Protein AF-A0A9E4AL70-F1 (afdb_monomer)

Foldseek 3Di:
DPPVVVVVVVVVVVDPPPDPPDDPPDPQALEEEEAEDPPPVVRVVVQVVSVVVVGHYDYQVPDDCPVPDSVRSCVVCVVRHSYYDYDDDPPDDPDPPPPPDD

Secondary structure (DSSP, 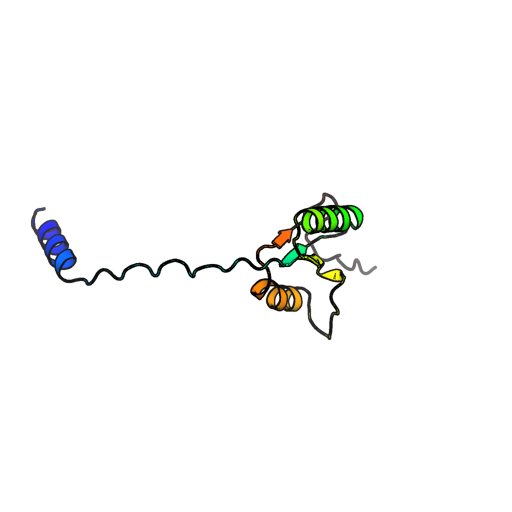8-state):
--HHHHHHHHHHTTS--PPPPPPP-----SEEEEE-SS-HHHHHHHHHHHHTTT-EEEETTTS--TT--HHHHHHHHHTTEEEEEE---TT---S-------

Solvent-accessible surface area (backbone atoms only — not comparable to full-atom values): 6530 Å² total; per-residue (Å²): 136,65,66,69,56,56,54,50,57,60,44,62,81,69,51,82,75,73,73,76,72,74,73,74,86,75,78,67,36,60,33,34,36,38,47,65,70,81,58,69,70,57,51,55,54,50,36,53,54,39,41,74,69,79,31,46,60,43,52,65,89,79,48,85,51,93,90,52,53,74,67,53,53,46,56,68,50,50,80,56,29,44,48,73,48,76,54,84,56,98,82,57,70,96,61,80,80,76,79,80,79,124

Sequence (102 aa):
MSDSISSLEGIRNRLELFEEPDPPERIFGDKIFIVHGHDEAAKHKIARFVENLDLTATILDEQPSKGQTIIDKFGEHADEAGFAIVLLTGDDIGAPKEKRLL

Radius of gyration: 23.95 Å; Cα contacts (8 Å, |Δi|>4): 92; chains: 1; bounding box: 52×55×59 Å

pLDDT: mean 77.71, std 12.62, range [45.72, 96.88]

Structure (mmCIF, N/CA/C/O backbone):
data_AF-A0A9E4AL70-F1
#
_entry.id   AF-A0A9E4AL70-F1
#
loop_
_atom_site.group_PDB
_atom_site.id
_atom_site.type_symbol
_atom_site.label_atom_id
_atom_site.label_alt_id
_atom_site.label_comp_id
_atom_site.label_asym_id
_atom_site.label_entity_id
_atom_site.label_seq_id
_atom_site.pdbx_PDB_ins_code
_atom_site.Cartn_x
_atom_site.Cartn_y
_atom_site.Cartn_z
_atom_site.occupancy
_atom_site.B_iso_or_equiv
_atom_site.auth_seq_id
_atom_site.auth_comp_id
_atom_site.auth_asym_id
_atom_site.auth_atom_id
_atom_site.pdbx_PDB_model_num
ATOM 1 N N . MET A 1 1 ? -2.833 -41.591 42.159 1.00 53.94 1 MET A N 1
ATOM 2 C CA . MET A 1 1 ? -3.262 -41.116 40.821 1.00 53.94 1 MET A CA 1
ATOM 3 C C . MET A 1 1 ? -4.604 -40.370 40.834 1.00 53.94 1 MET A C 1
ATOM 5 O O . MET A 1 1 ? -4.929 -39.776 39.820 1.00 53.94 1 MET A O 1
ATOM 9 N N . SER A 1 2 ? -5.353 -40.336 41.950 1.00 59.56 2 SER A N 1
ATOM 10 C CA . SER A 1 2 ? -6.668 -39.668 42.031 1.00 59.56 2 SER A CA 1
ATOM 11 C C . SER A 1 2 ? -6.608 -38.195 42.470 1.00 59.56 2 SER A C 1
ATOM 13 O O . SER A 1 2 ? -7.463 -37.409 42.077 1.00 59.56 2 SER A O 1
ATOM 15 N N . ASP A 1 3 ? -5.602 -37.807 43.260 1.00 62.81 3 ASP A N 1
ATOM 16 C CA . ASP A 1 3 ? -5.598 -36.503 43.947 1.00 62.81 3 ASP A CA 1
ATOM 17 C C . ASP A 1 3 ? -5.355 -35.316 43.005 1.00 62.81 3 ASP A C 1
ATOM 19 O O . ASP A 1 3 ? -5.943 -34.249 43.169 1.00 62.81 3 ASP A O 1
ATOM 23 N N . SER A 1 4 ? -4.537 -35.511 41.967 1.00 60.81 4 SER A N 1
ATOM 24 C CA . SER A 1 4 ? -4.209 -34.463 40.992 1.00 60.81 4 SER A CA 1
ATOM 25 C C . SER A 1 4 ? -5.409 -34.044 40.138 1.00 60.81 4 SER A C 1
ATOM 27 O O . SER A 1 4 ? -5.487 -32.890 39.727 1.00 60.81 4 SER A O 1
ATOM 29 N N . ILE A 1 5 ? -6.355 -34.958 39.895 1.00 64.75 5 ILE A N 1
ATOM 30 C CA . ILE A 1 5 ? -7.568 -34.675 39.114 1.00 64.75 5 ILE A CA 1
ATOM 31 C C . ILE A 1 5 ? -8.542 -33.840 39.957 1.00 64.75 5 ILE A C 1
ATOM 33 O O . ILE A 1 5 ? -9.036 -32.820 39.481 1.00 64.75 5 ILE A O 1
ATOM 37 N N . SER A 1 6 ? -8.728 -34.183 41.237 1.00 65.25 6 SER A N 1
ATOM 38 C CA . SER A 1 6 ? -9.579 -33.410 42.155 1.00 65.25 6 SER A CA 1
ATOM 39 C C . SER A 1 6 ? -9.072 -31.983 42.381 1.00 65.25 6 SER A C 1
ATOM 41 O O . SER A 1 6 ? -9.871 -31.048 42.460 1.00 65.25 6 SER A O 1
ATOM 43 N N . SER A 1 7 ? -7.750 -31.784 42.447 1.00 71.12 7 SER A N 1
ATOM 44 C CA . SER A 1 7 ? -7.173 -30.436 42.530 1.00 71.12 7 SER A CA 1
ATOM 45 C C . SER A 1 7 ? -7.435 -29.601 41.275 1.00 71.12 7 SER A C 1
ATOM 47 O O . SER A 1 7 ? -7.682 -28.405 41.401 1.00 71.12 7 SER A O 1
ATOM 49 N N . LEU A 1 8 ? -7.427 -30.202 40.082 1.00 68.50 8 LEU A N 1
ATOM 50 C CA . LEU A 1 8 ? -7.711 -29.494 38.829 1.00 68.50 8 LEU A CA 1
ATOM 51 C C . LEU A 1 8 ? -9.193 -29.114 38.704 1.00 68.50 8 LEU A C 1
ATOM 53 O O . LEU A 1 8 ? -9.503 -27.982 38.327 1.00 68.50 8 LEU A O 1
ATOM 57 N N . GLU A 1 9 ? -10.111 -30.006 39.085 1.00 70.19 9 GLU A N 1
ATOM 58 C CA . GLU A 1 9 ? -11.548 -29.695 39.079 1.00 70.19 9 GLU A CA 1
ATOM 59 C C . GLU A 1 9 ? -11.906 -28.578 40.070 1.00 70.19 9 GLU A C 1
ATOM 61 O 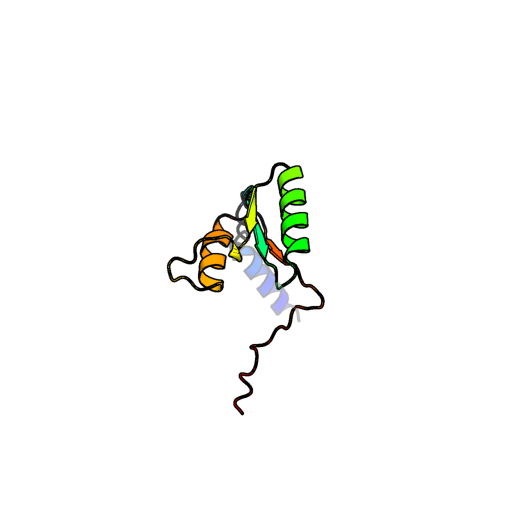O . GLU A 1 9 ? -12.701 -27.691 39.755 1.00 70.19 9 GLU A O 1
ATOM 66 N N . GLY A 1 10 ? -11.261 -28.558 41.242 1.00 69.94 10 GLY A N 1
ATOM 67 C CA . GLY A 1 10 ? -11.441 -27.494 42.231 1.00 69.94 10 GLY A CA 1
ATOM 68 C C . GLY A 1 10 ? -10.930 -26.123 41.770 1.00 69.94 10 GLY A C 1
ATOM 69 O O . GLY A 1 10 ? -11.455 -25.097 42.203 1.00 69.94 10 GLY A O 1
ATOM 70 N N . ILE A 1 11 ? -9.928 -26.092 40.887 1.00 74.81 11 ILE A N 1
ATOM 71 C CA . ILE A 1 11 ? -9.371 -24.861 40.308 1.00 74.81 11 ILE A CA 1
ATOM 72 C C . ILE A 1 11 ? -10.278 -24.331 39.188 1.00 74.81 11 ILE A C 1
ATOM 74 O O . ILE A 1 11 ? -10.522 -23.128 39.133 1.00 74.81 11 ILE A O 1
ATOM 78 N N . ARG A 1 12 ? -10.861 -25.212 38.362 1.00 68.44 12 ARG A N 1
ATOM 79 C CA . ARG A 1 12 ? -11.786 -24.832 37.277 1.00 68.44 12 ARG A CA 1
ATOM 80 C C . ARG A 1 12 ? -12.991 -24.021 37.766 1.00 68.44 12 ARG A C 1
ATOM 82 O O . ARG A 1 12 ? -13.408 -23.100 37.081 1.00 68.44 12 ARG A O 1
ATOM 89 N N . ASN A 1 13 ? -13.514 -24.333 38.951 1.00 66.56 13 ASN A N 1
ATOM 90 C CA . ASN A 1 13 ? -14.662 -23.626 39.537 1.00 66.56 13 ASN A CA 1
ATOM 91 C C . ASN A 1 13 ? -14.284 -22.342 40.301 1.00 66.56 13 ASN A C 1
ATOM 93 O O . ASN A 1 13 ? -15.168 -21.647 40.796 1.00 66.56 13 ASN A O 1
ATOM 97 N N . ARG A 1 14 ? -12.985 -22.048 40.452 1.00 73.69 14 ARG A N 1
ATOM 98 C CA . ARG A 1 14 ? -12.463 -20.892 41.202 1.00 73.69 14 ARG A CA 1
ATOM 99 C C . ARG A 1 14 ? -11.723 -19.880 40.331 1.00 73.69 14 ARG A C 1
ATOM 101 O O . ARG A 1 14 ? -11.434 -18.793 40.822 1.00 73.69 14 ARG A O 1
ATOM 108 N N . LEU A 1 15 ? -11.390 -20.232 39.091 1.00 71.38 15 LEU A N 1
ATOM 109 C CA . LEU A 1 15 ? -10.943 -19.261 38.103 1.00 71.38 15 LEU A CA 1
ATOM 110 C C . LEU A 1 15 ? -12.167 -18.669 37.418 1.00 71.38 15 LEU A C 1
ATOM 112 O O . LEU A 1 15 ? -12.946 -19.385 36.793 1.00 71.38 15 LEU A O 1
ATOM 116 N N . GLU A 1 16 ? -12.284 -17.351 37.485 1.00 66.69 16 GLU A N 1
ATOM 117 C CA . GLU A 1 16 ? -12.969 -16.613 36.434 1.00 66.69 16 GLU A CA 1
ATOM 118 C C . GLU A 1 16 ? -12.195 -16.898 35.142 1.00 66.69 16 GLU A C 1
ATOM 120 O O . GLU A 1 16 ? -11.027 -16.528 35.007 1.00 66.69 16 GLU A O 1
ATOM 125 N N . LEU A 1 17 ? -12.800 -17.663 34.230 1.00 64.62 17 LEU A N 1
ATOM 126 C CA . LEU A 1 17 ? -12.280 -17.753 32.876 1.00 64.62 17 LEU A CA 1
ATOM 127 C C . LEU A 1 17 ? -12.421 -16.357 32.283 1.00 64.62 17 LEU A C 1
ATOM 129 O O . LEU A 1 17 ? -13.537 -15.901 32.054 1.00 64.62 17 LEU A O 1
ATOM 133 N N . PHE A 1 18 ? -11.299 -15.673 32.073 1.00 68.62 18 PHE A N 1
ATOM 134 C CA . PHE A 1 18 ? -11.300 -14.494 31.225 1.00 68.62 18 PHE A CA 1
ATOM 135 C C . PHE A 1 18 ? -11.810 -14.942 29.858 1.00 68.62 18 PHE A C 1
ATOM 137 O O . PHE A 1 18 ? -11.231 -15.848 29.253 1.00 68.62 18 PHE A O 1
ATOM 144 N N . GLU A 1 19 ? -12.915 -14.354 29.405 1.00 71.06 19 GLU A N 1
ATOM 145 C CA . GLU A 1 19 ? -13.256 -14.418 27.992 1.00 71.06 19 GLU A CA 1
ATOM 146 C C . GLU A 1 19 ? -12.044 -13.864 27.246 1.00 71.06 19 GLU A C 1
ATOM 148 O O . GLU A 1 19 ? -11.535 -12.790 27.592 1.00 71.06 19 GLU A O 1
ATOM 153 N N . GLU A 1 20 ? -11.513 -14.630 26.287 1.00 74.00 20 GLU A N 1
ATOM 154 C CA . GLU A 1 20 ? -10.567 -14.021 25.364 1.00 74.00 20 GLU A CA 1
ATOM 155 C C . GLU A 1 20 ? -11.295 -12.828 24.751 1.00 74.00 20 GLU A C 1
ATOM 157 O O . GLU A 1 20 ? -12.441 -12.996 24.323 1.00 74.00 20 GLU A O 1
ATOM 162 N N . PRO A 1 21 ? -10.702 -11.622 24.791 1.00 75.88 21 PRO A N 1
ATOM 163 C CA . PRO A 1 21 ? -11.361 -10.470 24.214 1.00 75.88 21 PRO A CA 1
ATOM 164 C C . PRO A 1 21 ? -11.713 -10.831 22.778 1.00 75.88 21 PRO A C 1
ATOM 166 O O . PRO A 1 21 ? -10.856 -11.362 22.060 1.00 75.88 21 PRO A O 1
ATOM 169 N N . ASP A 1 22 ? -12.957 -10.558 22.377 1.00 74.19 22 ASP A N 1
ATOM 170 C CA . ASP A 1 22 ? -13.319 -10.660 20.972 1.00 74.19 22 ASP A CA 1
ATOM 171 C C . ASP A 1 22 ? -12.227 -9.940 20.175 1.00 74.19 22 ASP A C 1
ATOM 173 O O . ASP A 1 22 ? -11.804 -8.839 20.570 1.00 74.19 22 ASP A O 1
ATOM 177 N N . PRO A 1 23 ? -11.692 -10.568 19.110 1.00 74.44 23 PRO A N 1
ATOM 178 C CA . PRO A 1 23 ? -10.690 -9.911 18.296 1.00 74.44 23 PRO A CA 1
ATOM 179 C C . PRO A 1 23 ? -11.245 -8.536 17.928 1.00 74.44 23 PRO A C 1
ATOM 181 O O . PRO A 1 23 ? -12.431 -8.448 17.594 1.00 74.44 23 PRO A O 1
ATOM 184 N N . PRO A 1 24 ? -10.433 -7.468 18.034 1.00 69.06 24 PRO A N 1
ATOM 185 C CA . PRO A 1 24 ? -10.924 -6.121 17.808 1.00 69.06 24 PRO A CA 1
ATOM 186 C C . PRO A 1 24 ? -11.671 -6.109 16.483 1.00 69.06 24 PRO A C 1
ATOM 188 O O . PRO A 1 24 ? -11.154 -6.620 15.485 1.00 69.06 24 PRO A O 1
ATOM 191 N N . GLU A 1 25 ? -12.895 -5.587 16.502 1.00 67.25 25 GLU A N 1
ATOM 192 C CA . GLU A 1 25 ? -13.730 -5.473 15.318 1.00 67.25 25 GLU A CA 1
ATOM 193 C C . GLU A 1 25 ? -12.946 -4.647 14.292 1.00 67.25 25 GLU A C 1
ATOM 195 O O . GLU A 1 25 ? -12.787 -3.431 14.419 1.00 67.25 25 GLU A O 1
ATOM 200 N N . ARG A 1 26 ? -12.318 -5.331 13.328 1.00 63.06 26 ARG A N 1
ATOM 201 C CA . ARG A 1 26 ? -11.483 -4.668 12.332 1.00 63.06 26 ARG A CA 1
ATOM 202 C C . ARG A 1 26 ? -12.420 -3.999 11.349 1.00 63.06 26 ARG A C 1
ATOM 204 O O . ARG A 1 26 ? -12.970 -4.655 10.467 1.00 63.06 26 ARG A O 1
ATOM 211 N N . ILE A 1 27 ? -12.584 -2.690 11.494 1.00 62.34 27 ILE A N 1
ATOM 212 C CA . ILE A 1 27 ? -13.120 -1.874 10.413 1.00 62.34 27 ILE A CA 1
ATOM 213 C C . ILE A 1 27 ? -12.072 -1.914 9.304 1.00 62.34 27 ILE A C 1
ATOM 215 O O . ILE A 1 27 ? -11.011 -1.303 9.413 1.00 62.34 27 ILE A O 1
ATOM 219 N N . PHE A 1 28 ? -12.334 -2.709 8.270 1.00 68.88 28 PHE A N 1
ATOM 220 C CA . PHE A 1 28 ? -11.479 -2.749 7.094 1.00 68.88 28 PHE A CA 1
ATOM 221 C C . PHE A 1 28 ? -11.591 -1.401 6.381 1.00 68.88 28 PHE A C 1
ATOM 223 O O . PHE A 1 28 ? -12.659 -1.052 5.878 1.00 68.88 28 PHE A O 1
ATOM 230 N N . GLY A 1 29 ? -10.498 -0.638 6.373 1.00 74.94 29 GLY A N 1
ATOM 231 C CA . GLY A 1 29 ? -10.381 0.543 5.527 1.00 74.94 29 GLY A CA 1
ATOM 232 C C . GLY A 1 29 ? -10.517 0.168 4.049 1.00 74.94 29 GLY A C 1
ATOM 233 O O . GLY A 1 29 ? -10.177 -0.941 3.637 1.00 74.94 29 GLY A O 1
ATOM 234 N N . ASP A 1 30 ? -10.998 1.101 3.238 1.00 87.31 30 ASP A N 1
ATOM 235 C CA . ASP A 1 30 ? -11.082 0.977 1.777 1.00 87.31 30 ASP A CA 1
ATOM 236 C C . ASP A 1 30 ? -9.722 1.186 1.088 1.00 87.31 30 ASP A C 1
ATOM 238 O O . ASP A 1 30 ? -9.575 0.930 -0.108 1.00 87.31 30 ASP A O 1
ATOM 242 N N . LYS A 1 31 ? -8.716 1.645 1.842 1.00 90.38 31 LYS A N 1
ATOM 243 C CA . LYS A 1 31 ? -7.353 1.871 1.365 1.00 90.38 31 LYS A CA 1
ATOM 244 C C . LYS A 1 31 ? -6.551 0.578 1.320 1.00 90.38 31 LYS A C 1
ATOM 246 O O . LYS A 1 31 ? -6.393 -0.111 2.329 1.00 90.38 31 LYS A O 1
ATOM 251 N N . ILE A 1 32 ? -5.987 0.286 0.154 1.00 91.56 32 ILE A N 1
ATOM 252 C CA . ILE A 1 32 ? -5.134 -0.866 -0.109 1.00 91.56 32 ILE A CA 1
ATOM 253 C C . ILE A 1 32 ? -3.718 -0.387 -0.364 1.00 91.56 32 ILE A C 1
ATOM 255 O O . ILE A 1 32 ? -3.454 0.370 -1.300 1.00 91.56 32 ILE A O 1
ATOM 259 N N . PHE A 1 33 ? -2.792 -0.859 0.459 1.00 90.31 33 PHE A N 1
ATOM 260 C CA . PHE A 1 33 ? -1.396 -0.472 0.353 1.00 90.31 33 PHE A CA 1
ATOM 261 C C . PHE A 1 33 ? -0.641 -1.393 -0.607 1.00 90.31 33 PHE A C 1
ATOM 263 O O . PHE A 1 33 ? -0.657 -2.608 -0.429 1.00 90.31 33 PHE A O 1
ATOM 270 N N . ILE A 1 34 ? 0.029 -0.847 -1.621 1.00 91.19 34 ILE A N 1
ATOM 271 C CA . ILE A 1 34 ? 0.765 -1.626 -2.623 1.00 91.19 34 ILE A CA 1
ATOM 272 C C . ILE A 1 34 ? 2.263 -1.431 -2.407 1.00 91.19 34 ILE A C 1
ATOM 274 O O . ILE A 1 34 ? 2.807 -0.337 -2.587 1.00 91.19 34 ILE A O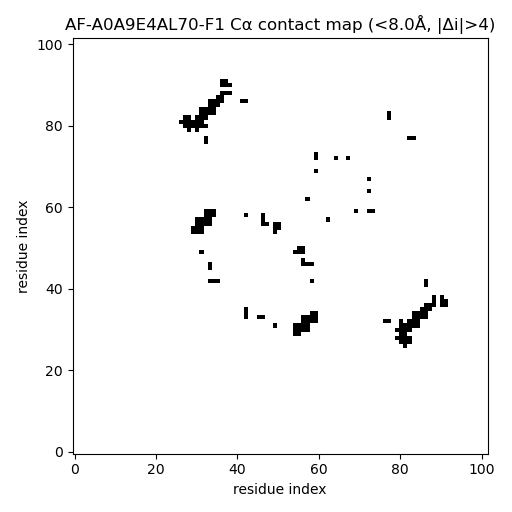 1
ATOM 278 N N . VAL A 1 35 ? 2.928 -2.526 -2.047 1.00 87.12 35 VAL A N 1
ATOM 279 C CA . VAL A 1 35 ? 4.385 -2.630 -1.968 1.00 87.12 35 VAL A CA 1
ATOM 280 C C . VAL A 1 35 ? 4.865 -3.353 -3.216 1.00 87.12 35 VAL A C 1
ATOM 282 O O . VAL A 1 35 ? 4.334 -4.401 -3.582 1.00 87.12 35 VAL A O 1
ATOM 285 N N . HIS A 1 36 ? 5.871 -2.796 -3.873 1.00 86.50 36 HIS A N 1
ATOM 286 C CA . HIS A 1 36 ? 6.460 -3.362 -5.078 1.00 86.50 36 HIS A CA 1
ATOM 287 C C . HIS A 1 36 ? 7.974 -3.150 -5.054 1.00 86.50 36 HIS A C 1
ATOM 289 O O . HIS A 1 36 ? 8.466 -2.294 -4.313 1.00 86.50 36 HIS A O 1
ATOM 295 N N . GLY A 1 37 ? 8.699 -3.969 -5.810 1.00 81.38 37 GLY A N 1
ATOM 296 C CA . GLY A 1 37 ? 10.130 -3.799 -6.010 1.00 81.38 37 GLY A CA 1
ATOM 297 C C . GLY A 1 37 ? 10.440 -2.969 -7.251 1.00 81.38 37 GLY A C 1
ATOM 298 O O . GLY A 1 37 ? 10.288 -1.753 -7.226 1.00 81.38 37 GLY A O 1
ATOM 299 N N . HIS A 1 38 ? 10.936 -3.598 -8.317 1.00 82.44 38 HIS A N 1
ATOM 300 C CA . HIS A 1 38 ? 11.347 -2.868 -9.531 1.00 82.44 38 HIS A CA 1
ATOM 301 C C . HIS A 1 38 ? 10.332 -2.942 -10.686 1.00 82.44 38 HIS A C 1
ATOM 303 O O . HIS A 1 38 ? 10.455 -2.187 -11.655 1.00 82.44 38 HIS A O 1
ATOM 309 N N . ASP A 1 39 ? 9.320 -3.813 -10.603 1.00 85.12 39 ASP A N 1
ATOM 310 C CA . ASP A 1 39 ? 8.307 -3.960 -11.654 1.00 85.12 39 ASP A CA 1
ATOM 311 C C . ASP A 1 39 ? 7.214 -2.875 -11.578 1.00 85.12 39 ASP A C 1
ATOM 313 O O . ASP A 1 39 ? 6.104 -3.058 -11.061 1.00 85.12 39 ASP A O 1
ATOM 317 N N . GLU A 1 40 ? 7.521 -1.737 -12.198 1.00 84.94 40 GLU A N 1
ATOM 318 C CA . GLU A 1 40 ? 6.616 -0.599 -12.385 1.00 84.94 40 GLU A CA 1
ATOM 319 C C . GLU A 1 40 ? 5.318 -0.970 -13.126 1.00 84.94 40 GLU A C 1
ATOM 321 O O . GLU A 1 40 ? 4.256 -0.385 -12.905 1.00 84.94 40 GLU A O 1
ATOM 326 N N . ALA A 1 41 ? 5.358 -1.941 -14.041 1.00 90.38 41 ALA A N 1
ATOM 327 C CA . ALA A 1 41 ? 4.170 -2.310 -14.803 1.00 90.38 41 ALA A CA 1
ATOM 328 C C . ALA A 1 41 ? 3.198 -3.131 -13.946 1.00 90.38 41 ALA A C 1
ATOM 330 O O . ALA A 1 41 ? 1.975 -2.979 -14.077 1.00 90.38 41 ALA A O 1
ATOM 331 N N . ALA A 1 42 ? 3.727 -3.995 -13.077 1.00 89.56 42 ALA A N 1
ATOM 332 C CA . ALA A 1 42 ? 2.940 -4.791 -12.149 1.00 89.56 42 ALA A CA 1
ATOM 333 C C . ALA A 1 42 ? 2.208 -3.910 -11.129 1.00 89.56 42 ALA A C 1
ATOM 335 O O . ALA A 1 42 ? 0.993 -4.076 -10.973 1.00 89.56 42 ALA A O 1
ATOM 336 N N . LYS A 1 43 ? 2.883 -2.920 -10.519 1.00 90.75 43 LYS A N 1
ATOM 337 C CA . LYS A 1 43 ? 2.252 -2.051 -9.505 1.00 90.75 43 LYS A CA 1
ATOM 338 C C . LYS A 1 43 ? 1.025 -1.314 -10.050 1.00 90.75 43 LYS A C 1
ATOM 340 O O . LYS A 1 43 ? -0.037 -1.355 -9.436 1.00 90.75 43 LYS A O 1
ATOM 345 N N . HIS A 1 44 ? 1.107 -0.747 -11.258 1.00 93.69 44 HIS A N 1
ATOM 346 C CA . HIS A 1 44 ? -0.016 -0.016 -11.856 1.00 93.69 44 HIS A CA 1
ATOM 347 C C . HIS A 1 44 ? -1.150 -0.929 -12.335 1.00 93.69 44 HIS A C 1
ATOM 349 O O . HIS A 1 44 ? -2.310 -0.517 -12.352 1.00 93.69 44 HIS A O 1
ATOM 355 N N . LYS A 1 45 ? -0.852 -2.168 -12.752 1.00 95.12 45 LYS A N 1
ATOM 356 C CA . LYS A 1 45 ? -1.905 -3.148 -13.073 1.00 95.12 45 LYS A CA 1
ATOM 357 C C . LYS A 1 45 ? -2.707 -3.512 -11.828 1.00 95.12 45 LYS A C 1
ATOM 359 O O . LYS A 1 45 ? -3.928 -3.587 -11.911 1.00 95.12 45 LYS A O 1
ATOM 364 N N . ILE A 1 46 ? -2.023 -3.707 -10.705 1.00 94.44 46 ILE A N 1
ATOM 365 C CA . ILE A 1 46 ? -2.648 -4.036 -9.424 1.00 94.44 46 ILE A CA 1
ATOM 366 C C . ILE A 1 46 ? -3.426 -2.843 -8.873 1.00 94.44 46 ILE A C 1
ATOM 368 O O . ILE A 1 46 ? -4.567 -3.028 -8.468 1.00 94.44 46 ILE A O 1
ATOM 372 N N . ALA A 1 47 ? -2.880 -1.628 -8.949 1.00 94.88 47 ALA A N 1
ATOM 373 C CA . ALA A 1 47 ? -3.598 -0.414 -8.559 1.00 94.88 47 ALA A CA 1
ATOM 374 C C . ALA A 1 47 ? -4.924 -0.266 -9.320 1.00 94.88 47 ALA A C 1
ATOM 376 O O . ALA A 1 47 ? -5.976 -0.169 -8.700 1.00 94.88 47 ALA A O 1
ATOM 377 N N . ARG A 1 48 ? -4.904 -0.406 -10.654 1.00 96.56 48 ARG A N 1
ATOM 378 C CA . ARG A 1 48 ? -6.138 -0.383 -11.460 1.00 96.56 48 ARG A CA 1
ATOM 379 C C . ARG A 1 48 ? -7.107 -1.507 -11.108 1.00 96.56 48 ARG A C 1
ATOM 381 O O . ARG A 1 48 ? -8.314 -1.321 -11.174 1.00 96.56 48 ARG A O 1
ATOM 388 N N . PHE A 1 49 ? -6.598 -2.697 -10.791 1.00 95.94 49 PHE A N 1
ATOM 389 C CA . PHE A 1 49 ? -7.447 -3.806 -10.360 1.00 95.94 49 PHE A CA 1
ATOM 390 C C . PHE A 1 49 ? -8.158 -3.488 -9.040 1.00 95.94 49 PHE A C 1
ATOM 392 O O . PHE A 1 49 ? -9.354 -3.730 -8.941 1.00 95.94 49 PHE A O 1
ATOM 399 N N . VAL A 1 50 ? -7.443 -2.910 -8.072 1.00 95.25 50 VAL A N 1
ATOM 400 C CA . VAL A 1 50 ? -7.998 -2.442 -6.794 1.00 95.25 50 VAL A CA 1
ATOM 401 C C . VAL A 1 50 ? -9.053 -1.357 -7.024 1.00 95.25 50 VAL A C 1
ATOM 403 O O . VAL A 1 50 ? -10.162 -1.473 -6.516 1.00 95.25 50 VAL A O 1
ATOM 406 N N . GLU A 1 51 ? -8.750 -0.352 -7.844 1.00 94.75 51 GLU A N 1
ATOM 407 C CA . GLU A 1 51 ? -9.678 0.743 -8.164 1.00 94.75 51 GLU A CA 1
ATOM 408 C C . GLU A 1 51 ? -10.958 0.250 -8.854 1.00 94.75 51 GLU A C 1
ATOM 410 O O . GLU A 1 51 ? -12.044 0.746 -8.573 1.00 94.75 51 GLU A O 1
ATOM 415 N N . ASN A 1 52 ? -10.865 -0.778 -9.705 1.00 96.88 52 ASN A N 1
ATOM 416 C CA . ASN A 1 52 ? -12.034 -1.404 -10.334 1.00 96.88 52 ASN A CA 1
ATOM 417 C C . ASN A 1 52 ? -12.948 -2.150 -9.343 1.00 96.88 52 ASN A C 1
ATOM 419 O O . ASN A 1 52 ? -14.039 -2.566 -9.730 1.00 96.88 52 ASN A O 1
ATOM 423 N N . LEU A 1 53 ? -12.496 -2.369 -8.106 1.00 93.75 53 LEU A N 1
ATOM 424 C CA . LEU A 1 53 ? -13.287 -2.937 -7.012 1.00 93.75 53 LEU A CA 1
ATOM 425 C C . LEU A 1 53 ? -13.866 -1.848 -6.093 1.00 93.75 53 LEU A C 1
ATOM 427 O O . LEU A 1 53 ? -14.312 -2.175 -4.996 1.00 93.75 53 LEU A O 1
ATOM 431 N N . ASP A 1 54 ? -13.831 -0.580 -6.518 1.00 93.00 54 ASP A N 1
ATOM 432 C CA . ASP A 1 54 ? -14.232 0.591 -5.727 1.00 93.00 54 ASP A CA 1
ATOM 433 C C . ASP A 1 54 ? -13.406 0.763 -4.432 1.00 93.00 54 ASP A C 1
ATOM 435 O O . ASP A 1 54 ? -13.889 1.279 -3.425 1.00 93.00 54 ASP A O 1
ATOM 439 N N . LEU A 1 55 ? -12.141 0.328 -4.460 1.00 93.44 55 LEU A N 1
ATOM 440 C CA . LEU A 1 55 ? -11.169 0.489 -3.375 1.00 93.44 55 LEU A CA 1
ATOM 441 C C . LEU A 1 55 ? -10.124 1.557 -3.728 1.00 93.44 55 LEU A C 1
ATOM 443 O O . LEU A 1 55 ? -9.855 1.833 -4.898 1.00 93.44 55 LEU A O 1
ATOM 447 N N . THR A 1 56 ? -9.474 2.124 -2.714 1.00 93.06 56 THR A N 1
ATOM 448 C CA . THR A 1 56 ? -8.455 3.166 -2.892 1.00 93.06 56 THR A CA 1
ATOM 449 C C . THR A 1 56 ? -7.056 2.550 -2.897 1.00 93.06 56 THR A C 1
ATOM 451 O O . THR A 1 56 ? -6.608 2.031 -1.880 1.00 93.06 56 THR A O 1
ATOM 454 N N . ALA A 1 57 ? -6.323 2.621 -4.008 1.00 93.12 57 ALA A N 1
ATOM 455 C CA . ALA A 1 57 ? -4.939 2.146 -4.067 1.00 93.12 57 ALA A CA 1
ATOM 456 C C . ALA A 1 57 ? -3.941 3.207 -3.561 1.00 93.12 57 ALA A C 1
ATOM 458 O O . ALA A 1 57 ? -3.944 4.345 -4.022 1.00 93.12 57 ALA A O 1
ATOM 459 N N . THR A 1 58 ? -3.032 2.813 -2.667 1.00 90.94 58 THR A N 1
ATOM 460 C 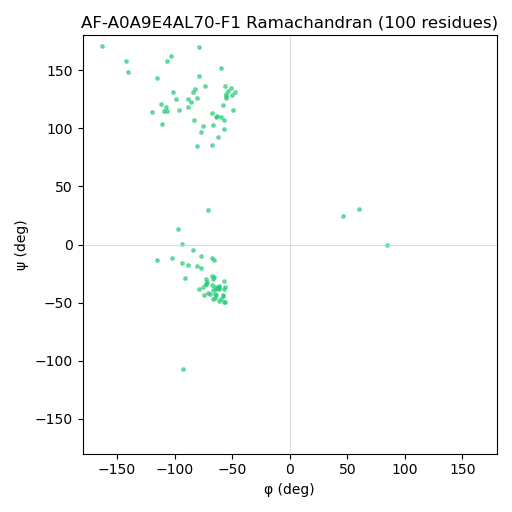CA . THR A 1 58 ? -1.921 3.646 -2.184 1.00 90.94 58 THR A CA 1
ATOM 461 C C . THR A 1 58 ? -0.596 2.971 -2.523 1.00 90.94 58 THR A C 1
ATOM 463 O O . THR A 1 58 ? -0.279 1.923 -1.963 1.00 90.94 58 THR A O 1
ATOM 466 N N . ILE A 1 59 ? 0.203 3.572 -3.407 1.00 90.00 59 ILE A N 1
ATOM 467 C CA . ILE A 1 59 ? 1.528 3.056 -3.787 1.00 90.00 59 ILE A CA 1
ATOM 468 C C . ILE A 1 59 ? 2.615 3.797 -2.995 1.00 90.00 59 ILE A C 1
ATOM 470 O O . ILE A 1 59 ? 2.667 5.028 -2.984 1.00 90.00 59 ILE A O 1
ATOM 474 N N . LEU A 1 60 ? 3.470 3.045 -2.296 1.00 80.50 60 LEU A N 1
ATOM 475 C CA . LEU A 1 60 ? 4.422 3.571 -1.305 1.00 80.50 60 LEU A CA 1
ATOM 476 C C . LEU A 1 60 ? 5.474 4.542 -1.876 1.00 80.50 60 LEU A C 1
ATOM 478 O O . LEU A 1 60 ? 5.862 5.507 -1.209 1.00 80.50 60 LEU A O 1
ATOM 482 N N . ASP A 1 61 ? 5.969 4.286 -3.085 1.00 79.38 61 ASP A N 1
ATOM 483 C CA . ASP A 1 61 ? 6.994 5.107 -3.741 1.00 79.38 61 ASP A CA 1
ATOM 484 C C . ASP A 1 61 ? 6.440 6.414 -4.328 1.00 79.38 61 ASP A C 1
ATOM 486 O O . ASP A 1 61 ? 7.190 7.374 -4.493 1.00 79.38 61 ASP A O 1
ATOM 490 N N . GLU A 1 62 ? 5.130 6.479 -4.560 1.00 82.81 62 GLU A N 1
ATOM 491 C CA . GLU A 1 62 ? 4.420 7.690 -4.977 1.00 82.81 62 GLU A CA 1
ATOM 492 C C . GLU A 1 62 ? 4.117 8.624 -3.794 1.00 82.81 62 GLU A C 1
ATOM 494 O O . GLU A 1 62 ? 3.887 9.821 -3.987 1.00 82.81 62 GLU A O 1
ATOM 499 N N . GLN A 1 63 ? 4.156 8.117 -2.553 1.00 81.62 63 GLN A N 1
ATOM 500 C CA . GLN A 1 63 ? 3.897 8.940 -1.373 1.00 81.62 63 GLN A CA 1
ATOM 501 C C . GLN A 1 63 ? 5.073 9.881 -1.061 1.00 81.62 63 GLN A C 1
ATOM 503 O O . GLN A 1 63 ? 6.233 9.444 -1.059 1.00 81.62 63 GLN A O 1
ATOM 508 N N . PRO A 1 64 ? 4.817 11.161 -0.723 1.00 78.00 64 PRO A N 1
ATOM 509 C CA . PRO A 1 64 ? 5.867 12.115 -0.377 1.00 78.00 64 PRO A CA 1
ATOM 510 C C . PRO A 1 64 ? 6.742 11.606 0.768 1.00 78.00 64 PRO A C 1
ATOM 512 O O . PRO A 1 64 ? 6.232 11.231 1.816 1.00 78.00 64 PRO A O 1
ATOM 515 N N . SER A 1 65 ? 8.068 11.637 0.603 1.00 73.44 65 SER A N 1
ATOM 516 C CA . SER A 1 65 ? 8.964 11.123 1.644 1.00 73.44 65 SER A CA 1
ATOM 517 C C . SER A 1 65 ? 9.050 11.977 2.893 1.00 73.44 65 SER A C 1
ATOM 519 O O . SER A 1 65 ? 9.257 11.409 3.942 1.00 73.44 65 SER A O 1
ATOM 521 N N . LYS A 1 66 ? 8.919 13.308 2.834 1.00 80.00 66 LYS A N 1
ATOM 522 C CA . LYS A 1 66 ? 8.936 14.194 4.027 1.00 80.00 66 LYS A CA 1
ATOM 523 C C . LYS A 1 66 ? 10.066 13.922 5.058 1.00 80.00 66 LYS A C 1
ATOM 525 O O . LYS A 1 66 ? 9.929 14.272 6.222 1.00 80.00 66 LYS A O 1
ATOM 530 N N . GLY A 1 67 ? 11.189 13.324 4.643 1.00 78.69 67 GLY A N 1
ATOM 531 C CA . GLY A 1 67 ? 12.279 12.894 5.537 1.00 78.69 67 GLY A CA 1
ATOM 532 C C . GLY A 1 67 ? 12.101 11.514 6.197 1.00 78.69 67 GLY A C 1
ATOM 533 O O . GLY A 1 67 ? 12.989 11.080 6.921 1.00 78.69 67 GLY A O 1
ATOM 534 N N . GLN A 1 68 ? 10.997 10.825 5.925 1.00 78.81 68 GLN A N 1
ATOM 535 C CA . GLN A 1 68 ? 10.648 9.484 6.388 1.00 78.81 68 GLN A CA 1
ATOM 536 C C . GLN A 1 68 ? 11.362 8.398 5.582 1.00 78.81 68 GLN A C 1
ATOM 538 O O . GLN A 1 68 ? 11.555 8.508 4.362 1.00 78.81 68 GLN A O 1
ATOM 543 N N . THR A 1 69 ? 11.710 7.312 6.266 1.00 81.25 69 THR A N 1
ATOM 544 C CA . THR A 1 69 ? 12.173 6.078 5.631 1.00 81.25 69 THR A CA 1
ATOM 545 C C . THR A 1 69 ? 10.992 5.263 5.089 1.00 81.25 69 THR A C 1
ATOM 547 O O . THR A 1 69 ? 9.827 5.541 5.368 1.00 81.25 69 THR A O 1
ATOM 550 N N . ILE A 1 70 ? 11.288 4.223 4.305 1.00 76.50 70 ILE A N 1
ATOM 551 C CA . ILE A 1 70 ? 10.280 3.282 3.782 1.00 76.50 70 ILE A CA 1
ATOM 552 C C . ILE A 1 70 ? 9.482 2.630 4.924 1.00 76.50 70 ILE A C 1
ATOM 554 O O . ILE A 1 70 ? 8.272 2.459 4.790 1.00 76.50 70 ILE A O 1
ATOM 558 N N . ILE A 1 71 ? 10.135 2.303 6.047 1.00 80.50 71 ILE A N 1
ATOM 559 C CA . ILE A 1 71 ? 9.462 1.659 7.182 1.00 80.50 71 ILE A CA 1
ATOM 560 C C . ILE A 1 71 ? 8.541 2.630 7.931 1.00 80.50 71 ILE A C 1
ATOM 562 O O . ILE A 1 71 ? 7.462 2.230 8.355 1.00 80.50 71 ILE A O 1
ATOM 566 N N . ASP A 1 72 ? 8.913 3.910 8.012 1.00 82.12 72 ASP A N 1
ATOM 567 C CA . ASP A 1 72 ? 8.082 4.945 8.641 1.00 82.12 72 ASP A CA 1
ATOM 568 C C . ASP A 1 72 ? 6.806 5.188 7.827 1.00 82.12 72 ASP A C 1
ATOM 570 O O . ASP A 1 72 ? 5.703 5.166 8.368 1.00 82.12 72 ASP A O 1
ATOM 574 N N . LYS A 1 73 ? 6.947 5.336 6.502 1.00 79.69 73 LYS A N 1
ATOM 575 C CA . LYS A 1 73 ? 5.799 5.460 5.594 1.00 79.69 73 LYS A CA 1
ATOM 576 C C . LYS A 1 73 ? 4.870 4.257 5.695 1.00 79.69 73 LYS A C 1
ATOM 578 O O . LYS A 1 73 ? 3.656 4.431 5.704 1.00 79.69 73 LYS A O 1
ATOM 583 N N . PHE A 1 74 ? 5.434 3.049 5.749 1.00 80.50 74 PHE A N 1
ATOM 584 C CA . PHE A 1 74 ? 4.650 1.830 5.910 1.00 80.50 74 PHE A CA 1
ATOM 585 C C . PHE A 1 74 ? 3.849 1.865 7.213 1.00 80.50 74 PHE A C 1
ATOM 587 O O . PHE A 1 74 ? 2.656 1.599 7.175 1.00 80.50 74 PHE A O 1
ATOM 594 N N . GLY A 1 75 ? 4.473 2.239 8.335 1.00 80.81 75 GLY A N 1
ATOM 595 C CA . GLY A 1 75 ? 3.794 2.358 9.627 1.00 80.81 75 GLY A CA 1
ATOM 596 C C . GLY A 1 75 ? 2.613 3.330 9.592 1.00 80.81 75 GLY A C 1
ATOM 597 O O . GLY A 1 75 ? 1.514 2.955 9.979 1.00 80.81 75 GLY A O 1
ATOM 598 N N . GLU A 1 76 ? 2.810 4.537 9.054 1.00 81.44 76 GLU A N 1
ATOM 599 C CA . GLU A 1 76 ? 1.740 5.546 8.968 1.00 81.44 76 GLU A CA 1
ATOM 600 C C . GLU A 1 76 ? 0.552 5.095 8.111 1.00 81.44 76 GLU A C 1
ATOM 602 O O . GLU A 1 76 ? -0.595 5.372 8.447 1.00 81.44 76 GLU A O 1
ATOM 607 N N . HIS A 1 77 ? 0.813 4.396 7.005 1.00 77.94 77 HIS A N 1
ATOM 608 C CA . HIS A 1 77 ? -0.248 3.971 6.091 1.00 77.94 77 HIS A CA 1
ATOM 609 C C . HIS A 1 77 ? -0.853 2.616 6.479 1.00 77.94 77 HIS A C 1
ATOM 611 O O . HIS A 1 77 ? -1.952 2.300 6.028 1.00 77.94 77 HIS A O 1
ATOM 617 N N . ALA A 1 78 ? -0.173 1.818 7.309 1.00 78.62 78 ALA A N 1
ATOM 618 C CA . ALA A 1 78 ? -0.665 0.526 7.779 1.00 78.62 78 ALA A CA 1
ATOM 619 C C . ALA A 1 78 ? -1.879 0.668 8.705 1.00 78.62 78 ALA A C 1
ATOM 621 O O . ALA A 1 78 ? -2.782 -0.160 8.626 1.00 78.62 78 ALA A O 1
ATOM 622 N N . ASP A 1 79 ? -1.925 1.722 9.524 1.00 78.25 79 ASP A N 1
ATOM 623 C CA . ASP A 1 79 ? -3.056 1.987 10.424 1.00 78.25 79 ASP A CA 1
ATOM 624 C C . ASP A 1 79 ? -4.339 2.360 9.658 1.00 78.25 79 ASP A C 1
ATOM 626 O O . ASP A 1 79 ? -5.446 2.104 10.128 1.00 78.25 79 ASP A O 1
ATOM 630 N N . GLU A 1 80 ? -4.202 2.938 8.460 1.00 79.12 80 GLU A N 1
ATOM 631 C CA . GLU A 1 80 ? -5.330 3.322 7.601 1.00 79.12 80 GLU A CA 1
ATOM 632 C C . GLU A 1 80 ? -5.712 2.244 6.573 1.00 79.12 80 GLU A C 1
ATOM 634 O O . GLU A 1 80 ? -6.781 2.320 5.962 1.00 79.12 80 GLU A O 1
ATOM 639 N N . ALA A 1 81 ? -4.837 1.265 6.334 1.00 84.19 81 ALA A N 1
ATOM 640 C CA . ALA A 1 81 ? -5.029 0.267 5.294 1.00 84.19 81 ALA A CA 1
ATOM 641 C C . ALA A 1 81 ? -5.939 -0.877 5.761 1.0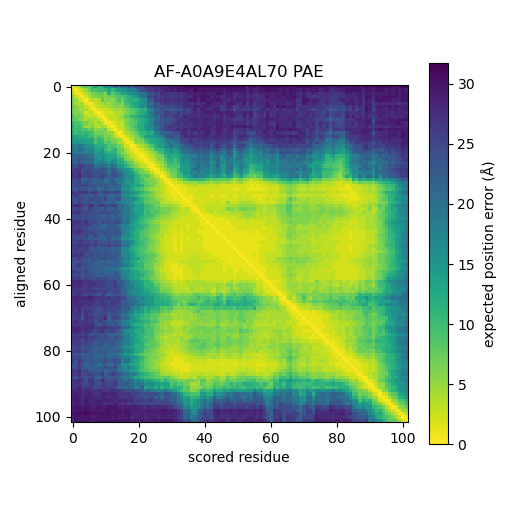0 84.19 81 ALA A C 1
ATOM 643 O O . ALA A 1 81 ? -5.725 -1.482 6.811 1.00 84.19 81 ALA A O 1
ATOM 644 N N . GLY A 1 82 ? -6.908 -1.259 4.925 1.00 87.69 82 GLY A N 1
ATOM 645 C CA . GLY A 1 82 ? -7.675 -2.489 5.134 1.00 87.69 82 GLY A CA 1
ATOM 646 C C . GLY A 1 82 ? -6.802 -3.734 4.971 1.00 87.69 82 GLY A C 1
ATOM 647 O O . GLY A 1 82 ? -6.927 -4.696 5.730 1.00 87.69 82 GLY A O 1
ATOM 648 N N . PHE A 1 83 ? -5.895 -3.708 3.990 1.00 86.69 83 PHE A N 1
ATOM 649 C CA . PHE A 1 83 ? -4.848 -4.708 3.788 1.00 86.69 83 PHE A CA 1
ATOM 650 C C . PHE A 1 83 ? -3.739 -4.181 2.863 1.00 86.69 83 PHE A C 1
ATOM 652 O O . PHE A 1 83 ? -3.870 -3.132 2.230 1.00 86.69 83 PHE A O 1
ATOM 659 N N . ALA A 1 84 ? -2.642 -4.937 2.770 1.00 89.38 84 ALA A N 1
ATOM 660 C CA . ALA A 1 84 ? -1.530 -4.656 1.870 1.00 89.38 84 ALA A CA 1
ATOM 661 C C . ALA A 1 84 ? -1.373 -5.753 0.804 1.00 89.38 84 ALA A C 1
ATOM 663 O O . ALA A 1 84 ? -1.536 -6.940 1.092 1.00 89.38 84 ALA A O 1
ATOM 664 N N . ILE A 1 85 ? -1.010 -5.355 -0.415 1.00 90.75 85 ILE A N 1
ATOM 665 C CA . ILE A 1 85 ? -0.586 -6.232 -1.507 1.00 90.75 85 ILE A CA 1
ATOM 666 C C . ILE A 1 85 ? 0.920 -6.054 -1.684 1.00 90.75 85 ILE A C 1
ATOM 668 O O . ILE A 1 85 ? 1.387 -4.961 -1.999 1.00 90.75 85 ILE A O 1
ATOM 672 N N . VAL A 1 86 ? 1.679 -7.132 -1.495 1.00 89.06 86 VAL A N 1
ATOM 673 C CA . VAL A 1 86 ? 3.134 -7.140 -1.684 1.00 89.06 86 VAL A CA 1
ATOM 674 C C . VAL A 1 86 ? 3.456 -7.904 -2.962 1.00 89.06 86 VAL A C 1
ATOM 676 O O . VAL A 1 86 ? 3.197 -9.104 -3.057 1.00 89.06 86 VAL A O 1
ATOM 679 N N . LEU A 1 87 ? 3.999 -7.201 -3.952 1.00 88.31 87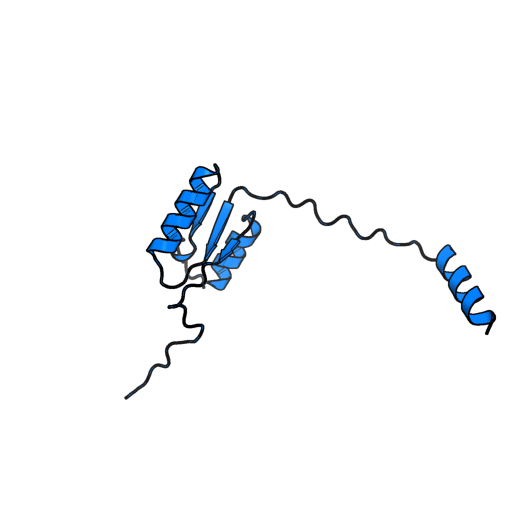 LEU A N 1
ATOM 680 C CA . LEU A 1 87 ? 4.448 -7.781 -5.211 1.00 88.31 87 LEU A CA 1
ATOM 681 C C . LEU A 1 87 ? 5.892 -8.237 -5.056 1.00 88.31 87 LEU A C 1
ATOM 683 O O . LEU A 1 87 ? 6.765 -7.423 -4.781 1.00 88.31 87 LEU A O 1
ATOM 687 N N . LEU A 1 88 ? 6.099 -9.543 -5.219 1.00 85.12 88 LEU A N 1
ATOM 688 C CA . LEU A 1 88 ? 7.413 -10.170 -5.254 1.00 85.12 88 LEU A CA 1
ATOM 689 C C . LEU A 1 88 ? 7.662 -10.659 -6.680 1.00 85.12 88 LEU A C 1
ATOM 691 O O . LEU A 1 88 ? 7.074 -11.656 -7.113 1.00 85.12 88 LEU A O 1
ATOM 695 N N . THR A 1 89 ? 8.486 -9.934 -7.425 1.00 80.88 89 THR A N 1
ATOM 696 C CA . THR A 1 89 ? 8.853 -10.242 -8.809 1.00 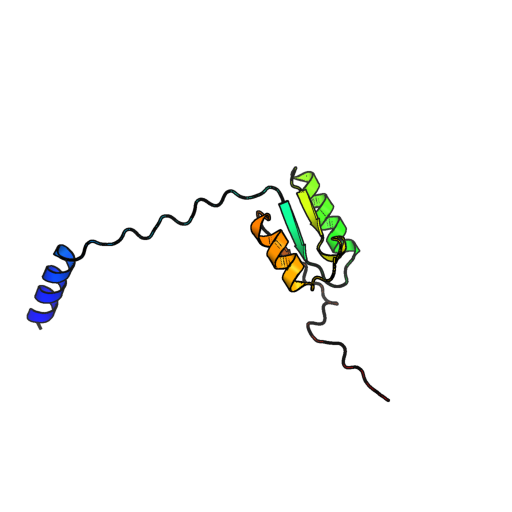80.88 89 THR A CA 1
ATOM 697 C C . THR A 1 89 ? 10.254 -10.851 -8.888 1.00 80.88 89 THR A C 1
ATOM 699 O O . THR A 1 89 ? 11.038 -10.824 -7.942 1.00 80.88 89 THR A O 1
ATOM 702 N N . GLY A 1 90 ? 10.568 -11.506 -10.011 1.00 76.25 90 GLY A N 1
ATOM 703 C CA . GLY A 1 90 ? 11.823 -12.262 -10.159 1.00 76.25 90 GLY A CA 1
ATOM 704 C C . GLY A 1 90 ? 13.097 -11.404 -10.148 1.00 76.25 90 GLY A C 1
ATOM 705 O O . GLY A 1 90 ? 14.196 -11.940 -10.031 1.00 76.25 90 GLY A O 1
ATOM 706 N N . ASP A 1 91 ? 12.952 -10.090 -10.285 1.00 69.94 91 ASP A N 1
ATOM 707 C CA . ASP A 1 91 ? 13.992 -9.064 -10.224 1.00 69.94 91 ASP A CA 1
ATOM 708 C C . ASP A 1 91 ? 14.163 -8.443 -8.825 1.00 69.94 91 ASP A C 1
ATOM 710 O O . ASP A 1 91 ? 15.050 -7.606 -8.623 1.00 69.94 91 ASP A O 1
ATOM 714 N N . ASP A 1 92 ? 13.384 -8.889 -7.837 1.00 72.56 92 ASP A N 1
ATOM 715 C CA . ASP A 1 92 ? 13.501 -8.427 -6.459 1.00 72.56 92 ASP A CA 1
ATOM 716 C C . ASP A 1 92 ? 14.692 -9.082 -5.759 1.00 72.56 92 ASP A C 1
ATOM 718 O O . ASP A 1 92 ? 14.646 -10.198 -5.237 1.00 72.56 92 ASP A O 1
ATOM 722 N N . ILE A 1 93 ? 15.806 -8.351 -5.733 1.00 67.12 93 ILE A N 1
ATOM 723 C CA . ILE A 1 93 ? 16.988 -8.730 -4.963 1.00 67.12 93 ILE A CA 1
ATOM 724 C C . ILE A 1 93 ? 16.784 -8.269 -3.518 1.00 67.12 93 ILE A C 1
ATOM 726 O O . ILE A 1 93 ? 16.904 -7.085 -3.208 1.00 67.12 93 ILE A O 1
ATOM 730 N N . GLY A 1 94 ? 16.533 -9.216 -2.612 1.00 62.72 94 GLY A N 1
ATOM 731 C CA . GLY A 1 94 ? 16.357 -8.977 -1.172 1.00 62.72 94 GLY A CA 1
ATOM 732 C C . GLY A 1 94 ? 17.630 -8.583 -0.404 1.00 62.72 94 GLY A C 1
ATOM 733 O O . GLY A 1 94 ? 17.758 -8.928 0.768 1.00 62.72 94 GLY A O 1
ATOM 734 N N . ALA A 1 95 ? 18.594 -7.914 -1.044 1.00 61.62 95 ALA A N 1
ATOM 735 C CA . ALA A 1 95 ? 19.873 -7.545 -0.440 1.00 61.62 95 ALA A CA 1
ATOM 736 C C . ALA A 1 95 ? 20.337 -6.138 -0.869 1.00 61.62 95 ALA A C 1
ATOM 738 O O . ALA A 1 95 ? 20.084 -5.726 -2.005 1.00 61.62 95 ALA A O 1
ATOM 739 N N . PRO A 1 96 ? 21.065 -5.399 -0.005 1.00 49.66 96 PRO A N 1
ATOM 740 C CA . PRO A 1 96 ? 21.707 -4.149 -0.398 1.00 49.66 96 PRO A CA 1
ATOM 741 C C . PRO A 1 96 ? 22.631 -4.388 -1.597 1.00 49.66 96 PRO A C 1
ATOM 743 O O . PRO A 1 96 ? 23.407 -5.344 -1.591 1.00 49.66 96 PRO A O 1
ATOM 746 N N . LYS A 1 97 ? 22.610 -3.500 -2.604 1.00 55.44 97 LYS A N 1
ATOM 747 C CA . LYS A 1 97 ? 23.684 -3.459 -3.608 1.00 55.44 97 LYS A CA 1
ATOM 748 C C . LYS A 1 97 ? 24.991 -3.252 -2.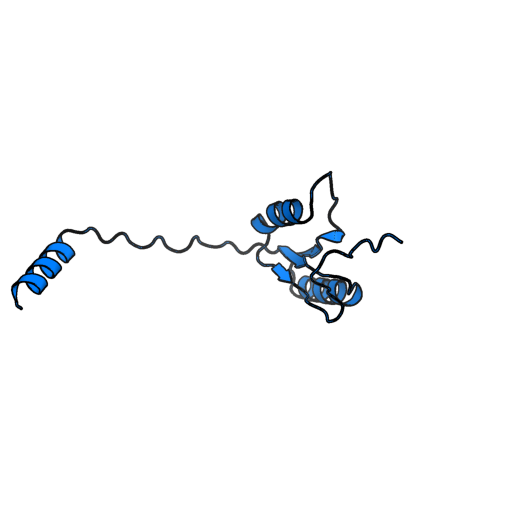850 1.00 55.44 97 LYS A C 1
ATOM 750 O O . LYS A 1 97 ? 25.240 -2.149 -2.361 1.00 55.44 97 LYS A O 1
ATOM 755 N N . GLU A 1 98 ? 25.824 -4.286 -2.756 1.00 56.50 98 GLU A N 1
ATOM 756 C CA . GLU A 1 98 ? 27.224 -4.100 -2.399 1.00 56.50 98 GLU A CA 1
ATOM 757 C C . GLU A 1 98 ? 27.763 -2.985 -3.297 1.00 56.50 98 GLU A C 1
ATOM 759 O O . GLU A 1 98 ? 27.810 -3.112 -4.526 1.00 56.50 98 GLU A O 1
ATOM 764 N N . LYS A 1 99 ? 28.156 -1.860 -2.692 1.00 50.78 99 LYS A N 1
ATOM 765 C CA . LYS A 1 99 ? 29.095 -0.956 -3.343 1.00 50.78 99 LYS A CA 1
ATOM 766 C C . LYS A 1 99 ? 30.371 -1.766 -3.517 1.00 50.78 99 LYS A C 1
ATOM 768 O O . LYS A 1 99 ? 31.207 -1.808 -2.619 1.00 50.78 99 LYS A O 1
ATOM 773 N N . ARG A 1 100 ? 30.519 -2.414 -4.672 1.00 47.41 100 ARG A N 1
ATOM 774 C CA . ARG A 1 100 ? 31.812 -2.906 -5.131 1.00 47.41 100 ARG A CA 1
ATOM 775 C C . ARG A 1 100 ? 32.659 -1.676 -5.439 1.00 47.41 100 ARG A C 1
ATOM 777 O O . ARG A 1 100 ? 32.634 -1.157 -6.549 1.00 47.41 100 ARG A O 1
ATOM 784 N N . LEU A 1 101 ? 33.304 -1.166 -4.394 1.00 48.47 101 LEU A N 1
ATOM 785 C CA . LEU A 1 101 ? 34.412 -0.233 -4.495 1.00 48.47 101 LEU A CA 1
ATOM 786 C C . LEU A 1 101 ? 35.535 -0.981 -5.219 1.00 48.47 101 LEU A C 1
ATOM 788 O O . LEU A 1 101 ? 36.082 -1.948 -4.689 1.00 48.47 101 LEU A O 1
ATOM 792 N N . LEU A 1 102 ? 35.800 -0.559 -6.449 1.00 45.72 102 LEU 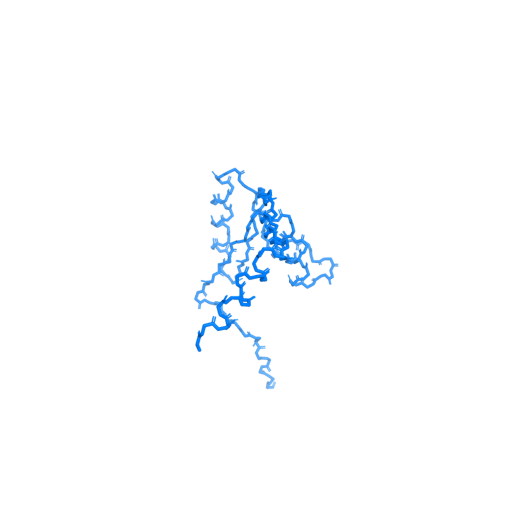A N 1
ATOM 793 C CA . LEU A 1 102 ? 37.119 -0.648 -7.059 1.00 45.72 102 LEU A CA 1
ATOM 794 C C . LEU A 1 102 ? 37.704 0.762 -7.047 1.00 45.72 102 LEU A C 1
ATOM 796 O O . LEU A 1 102 ? 36.921 1.703 -7.323 1.00 45.72 102 LEU A O 1
#

Nearest PDB structures (foldseek):
  7un8-assembly1_C  TM=7.313E-01  e=5.498E-01  Sphingobacterium faecium
  8t7t-assembly1_B  TM=4.683E-01  e=3.436E-01  Homo sapiens
  3ime-assembly1_B  TM=3.070E-01  e=5.043E+00  Mycobacterium tuberculosis

Mean predicted aligned error: 13.36 Å